Protein AF-A0A080WYA3-F1 (afdb_monomer_lite)

InterPro domains:
  IPR032466 Metal-dependent hydrolase [SSF51556] (1-57)

Structure (mmCIF, N/CA/C/O backbone):
data_AF-A0A080WYA3-F1
#
_entry.id   AF-A0A080WYA3-F1
#
loop_
_atom_site.group_PDB
_atom_site.id
_atom_site.type_symbol
_atom_site.label_atom_id
_atom_site.label_alt_id
_atom_site.label_comp_id
_atom_site.label_asym_id
_atom_site.label_entity_id
_atom_site.label_seq_id
_atom_site.pdbx_PDB_ins_code
_atom_site.Cartn_x
_atom_site.Cartn_y
_atom_site.Cartn_z
_atom_site.occupancy
_atom_site.B_iso_or_equiv
_atom_site.auth_seq_id
_atom_site.auth_comp_id
_atom_site.auth_asym_id
_atom_site.auth_atom_id
_atom_site.pdbx_PDB_model_num
ATOM 1 N N . THR A 1 1 ? 7.700 -5.488 0.119 1.00 93.44 1 THR A N 1
ATOM 2 C CA . THR A 1 1 ? 9.114 -5.175 -0.149 1.00 93.44 1 THR A CA 1
ATOM 3 C C . THR A 1 1 ? 10.010 -6.364 0.081 1.00 93.44 1 THR A C 1
ATOM 5 O O . THR A 1 1 ? 11.045 -6.396 -0.562 1.00 93.44 1 THR A O 1
ATOM 8 N N . ASP A 1 2 ? 9.637 -7.293 0.977 1.00 94.44 2 ASP A N 1
ATOM 9 C CA . ASP A 1 2 ? 10.503 -8.397 1.408 1.00 94.44 2 ASP A CA 1
ATOM 10 C C . ASP A 1 2 ? 11.801 -7.824 2.004 1.00 94.44 2 ASP A C 1
ATOM 12 O O . ASP A 1 2 ? 11.761 -7.306 3.119 1.00 94.44 2 ASP A O 1
ATOM 16 N N . ASP A 1 3 ? 12.860 -7.679 1.209 1.00 95.19 3 ASP A N 1
ATOM 17 C CA . ASP A 1 3 ? 14.082 -6.952 1.558 1.00 95.19 3 ASP A CA 1
ATOM 18 C C . ASP A 1 3 ? 14.220 -5.624 0.792 1.00 95.19 3 ASP A C 1
ATOM 20 O O . ASP A 1 3 ? 14.886 -5.533 -0.242 1.00 95.19 3 ASP A O 1
ATOM 24 N N . VAL A 1 4 ? 13.641 -4.539 1.326 1.00 95.19 4 VAL A N 1
ATOM 25 C CA . VAL A 1 4 ? 13.667 -3.208 0.672 1.00 95.19 4 VAL A CA 1
ATOM 26 C C . VAL A 1 4 ? 15.086 -2.702 0.386 1.00 95.19 4 VAL A C 1
ATOM 28 O O . VAL A 1 4 ? 15.308 -2.052 -0.629 1.00 95.19 4 VAL A O 1
ATOM 31 N N . GLY A 1 5 ? 16.052 -3.006 1.258 1.00 94.19 5 GLY A N 1
ATOM 32 C CA . GLY A 1 5 ? 17.447 -2.592 1.086 1.00 94.19 5 GLY A CA 1
ATOM 33 C C . GLY A 1 5 ? 18.210 -3.416 0.048 1.00 94.19 5 GLY A C 1
ATOM 34 O O . GLY A 1 5 ? 19.185 -2.925 -0.508 1.00 94.19 5 GLY A O 1
ATOM 35 N N . PHE A 1 6 ? 17.764 -4.645 -0.224 1.00 96.06 6 PHE A N 1
ATOM 36 C CA . PHE A 1 6 ? 18.369 -5.518 -1.228 1.00 96.06 6 PHE A CA 1
ATOM 37 C C . PHE A 1 6 ? 17.759 -5.277 -2.609 1.00 96.06 6 PHE A C 1
ATOM 39 O O . PHE A 1 6 ? 18.477 -5.079 -3.585 1.00 96.06 6 PHE A O 1
ATOM 46 N N . PHE A 1 7 ? 16.427 -5.240 -2.683 1.00 95.31 7 PHE A N 1
ATOM 47 C CA . PHE A 1 7 ? 15.696 -5.012 -3.929 1.00 95.31 7 PHE A CA 1
ATOM 48 C C . PHE A 1 7 ? 15.599 -3.531 -4.309 1.00 95.31 7 PHE A C 1
ATOM 50 O O . PHE A 1 7 ? 15.164 -3.214 -5.413 1.00 95.31 7 PHE A O 1
ATOM 57 N N . CYS A 1 8 ? 15.987 -2.622 -3.407 1.00 95.38 8 CYS A N 1
ATOM 58 C CA . CYS A 1 8 ? 15.912 -1.170 -3.595 1.00 95.38 8 CYS A CA 1
ATOM 59 C C . CYS A 1 8 ? 14.515 -0.688 -4.028 1.00 95.38 8 CYS A C 1
ATOM 61 O O . CYS A 1 8 ? 14.393 0.315 -4.732 1.00 95.38 8 CYS A O 1
ATOM 63 N N . SER A 1 9 ? 13.462 -1.398 -3.609 1.00 96.38 9 SER A N 1
ATOM 64 C CA . SER A 1 9 ? 12.088 -1.144 -4.036 1.00 96.38 9 SER A CA 1
ATOM 65 C C . SER A 1 9 ? 11.189 -0.830 -2.836 1.00 96.38 9 SER A C 1
ATOM 67 O O . SER A 1 9 ? 10.860 -1.729 -2.049 1.00 96.38 9 SER A O 1
ATOM 69 N N . PRO A 1 10 ? 10.824 0.450 -2.622 1.00 97.38 10 PRO A N 1
ATOM 70 C CA . PRO A 1 10 ? 9.945 0.838 -1.528 1.00 97.38 10 PRO A CA 1
ATOM 71 C C . PRO A 1 10 ? 8.530 0.294 -1.747 1.00 97.38 10 PRO A C 1
ATOM 73 O O . PRO A 1 10 ? 8.124 -0.013 -2.865 1.00 97.38 10 PRO A O 1
ATOM 76 N N . VAL A 1 11 ? 7.736 0.228 -0.674 1.00 96.94 11 VAL A N 1
ATOM 77 C CA . VAL A 1 11 ? 6.374 -0.331 -0.732 1.00 96.94 11 VAL A CA 1
ATOM 78 C C . VAL A 1 11 ? 5.488 0.367 -1.772 1.00 96.94 11 VAL A C 1
ATOM 80 O O . VAL A 1 11 ? 4.703 -0.294 -2.438 1.00 96.94 11 VAL A O 1
ATOM 83 N N . SER A 1 12 ? 5.655 1.674 -1.982 1.00 96.88 12 SER A N 1
ATOM 84 C CA . SER A 1 12 ? 4.929 2.422 -3.013 1.00 96.88 12 SER A CA 1
ATOM 85 C C . SER A 1 12 ? 5.231 1.930 -4.433 1.00 96.88 12 SER A C 1
ATOM 87 O O . SER A 1 12 ? 4.313 1.839 -5.246 1.00 96.88 12 SER A O 1
ATOM 89 N N . THR A 1 13 ? 6.482 1.563 -4.728 1.00 97.75 13 THR A N 1
ATOM 90 C CA . THR A 1 13 ? 6.865 0.976 -6.021 1.00 97.75 13 THR A CA 1
ATOM 91 C C . THR A 1 13 ? 6.225 -0.396 -6.206 1.00 97.75 13 THR A C 1
ATOM 93 O O . THR A 1 13 ? 5.711 -0.680 -7.283 1.00 97.75 13 THR A O 1
ATOM 96 N N . GLU A 1 14 ? 6.168 -1.218 -5.156 1.00 98.06 14 GLU A N 1
ATOM 97 C CA . GLU A 1 14 ? 5.496 -2.524 -5.211 1.00 98.06 14 GLU A CA 1
ATOM 98 C C . GLU A 1 14 ? 4.000 -2.391 -5.536 1.00 98.06 14 GLU A C 1
ATOM 100 O O . GLU A 1 14 ? 3.480 -3.119 -6.381 1.00 98.06 14 GLU A O 1
ATOM 105 N N . TYR A 1 15 ? 3.310 -1.420 -4.925 1.00 97.69 15 TYR A N 1
ATOM 106 C CA . TYR A 1 15 ? 1.903 -1.131 -5.235 1.00 97.69 15 TYR A CA 1
ATOM 107 C C . TYR A 1 15 ? 1.722 -0.627 -6.672 1.00 97.69 15 TYR A C 1
ATOM 109 O O . TYR A 1 15 ? 0.789 -1.053 -7.349 1.00 97.69 15 TYR A O 1
ATOM 117 N N . LEU A 1 16 ? 2.622 0.231 -7.169 1.00 97.88 16 LEU A N 1
ATOM 118 C CA . LEU A 1 16 ? 2.598 0.692 -8.561 1.00 97.88 16 LEU A CA 1
ATOM 119 C C . LEU A 1 16 ? 2.797 -0.469 -9.547 1.00 97.88 16 LEU A C 1
ATOM 121 O O . LEU A 1 16 ? 2.070 -0.572 -10.535 1.00 97.88 16 LEU A O 1
ATOM 125 N N . LEU A 1 17 ? 3.759 -1.354 -9.275 1.00 97.88 17 LEU A N 1
ATOM 126 C CA . LEU A 1 17 ? 4.008 -2.543 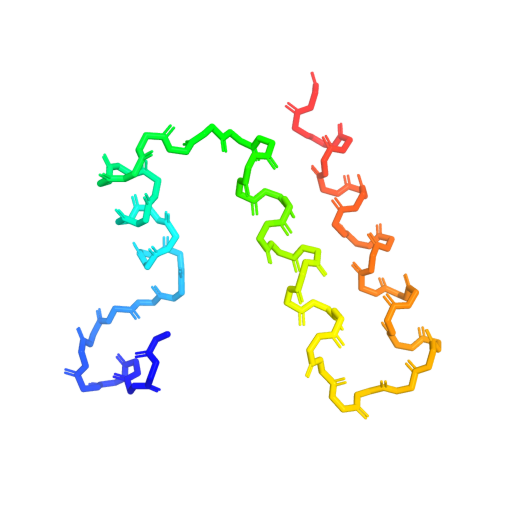-10.089 1.00 97.88 17 LEU A CA 1
ATOM 127 C C . LEU A 1 17 ? 2.797 -3.478 -10.080 1.00 97.88 17 LEU A C 1
ATOM 129 O O . LEU A 1 17 ? 2.407 -3.966 -11.140 1.00 97.88 17 LEU A O 1
ATOM 133 N N . ALA A 1 18 ? 2.170 -3.699 -8.924 1.00 97.94 18 ALA A N 1
ATOM 134 C CA . ALA A 1 18 ? 0.945 -4.485 -8.841 1.00 97.94 18 ALA A CA 1
ATOM 135 C C . ALA A 1 18 ? -0.192 -3.840 -9.650 1.00 97.94 18 ALA A C 1
ATOM 137 O O . ALA A 1 18 ? -0.829 -4.517 -10.456 1.00 97.94 18 ALA A O 1
ATOM 138 N N . ALA A 1 19 ? -0.402 -2.529 -9.505 1.00 98.38 19 ALA A N 1
ATOM 139 C CA . ALA A 1 19 ? -1.426 -1.800 -10.245 1.00 98.38 19 ALA A CA 1
ATOM 140 C C . ALA A 1 19 ? -1.248 -1.927 -11.762 1.00 98.38 19 ALA A C 1
ATOM 142 O O . ALA A 1 19 ? -2.194 -2.275 -12.465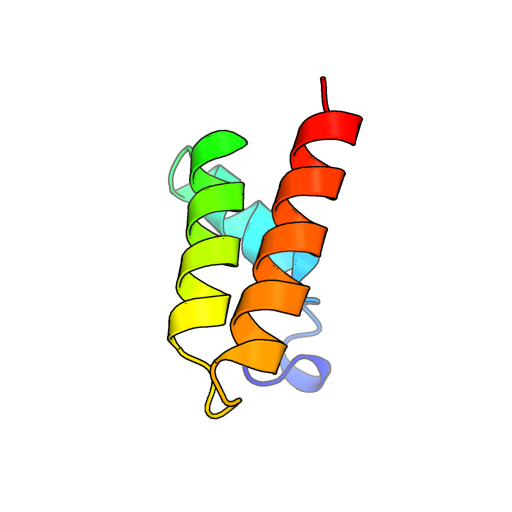 1.00 98.38 19 ALA A O 1
ATOM 143 N N . ALA A 1 20 ? -0.027 -1.714 -12.256 1.00 98.19 20 ALA A N 1
ATOM 144 C CA . ALA A 1 20 ? 0.275 -1.752 -13.682 1.00 98.19 20 ALA A CA 1
ATOM 145 C C . ALA A 1 20 ? 0.160 -3.163 -14.280 1.00 98.19 20 ALA A C 1
ATOM 147 O O . ALA A 1 20 ? -0.384 -3.328 -15.367 1.00 98.19 20 ALA A O 1
ATOM 148 N N . ASN A 1 21 ? 0.661 -4.188 -13.583 1.00 98.31 21 ASN A N 1
ATOM 149 C CA . ASN A 1 21 ? 0.694 -5.551 -14.124 1.00 98.31 21 ASN A CA 1
ATOM 150 C C . ASN A 1 21 ? -0.649 -6.284 -13.995 1.00 98.31 21 ASN A C 1
ATOM 152 O O . ASN A 1 21 ? -0.932 -7.171 -14.799 1.00 98.31 21 ASN A O 1
ATOM 156 N N . PHE A 1 22 ? -1.479 -5.919 -13.013 1.00 98.06 22 PHE A N 1
ATOM 157 C CA . PHE A 1 22 ? -2.792 -6.536 -12.794 1.00 98.06 22 PHE A CA 1
ATOM 158 C C . PHE A 1 22 ? -3.972 -5.632 -13.180 1.00 98.06 22 PHE A C 1
ATOM 160 O O . PHE A 1 22 ? -5.116 -6.037 -12.998 1.00 98.06 22 PHE A O 1
ATOM 167 N N . ASN A 1 23 ? -3.712 -4.447 -13.746 1.00 97.56 23 ASN A N 1
ATOM 168 C CA . ASN A 1 23 ? -4.720 -3.434 -14.084 1.00 97.56 23 ASN A CA 1
ATOM 169 C C . ASN A 1 23 ? -5.627 -3.083 -12.892 1.00 97.56 23 ASN A C 1
ATOM 171 O O . ASN A 1 23 ? -6.850 -3.043 -13.020 1.00 97.56 23 ASN A O 1
ATOM 175 N N . LEU A 1 24 ? -5.025 -2.871 -11.719 1.00 98.19 24 LEU A N 1
ATOM 176 C CA . LEU A 1 24 ? -5.771 -2.507 -10.515 1.00 98.19 24 LEU A CA 1
ATOM 177 C C . LEU A 1 24 ? -6.098 -1.018 -10.543 1.00 98.19 24 LEU A C 1
ATOM 179 O O . LEU A 1 24 ? -5.218 -0.185 -10.770 1.00 98.19 24 LEU A O 1
ATOM 183 N N . ASP A 1 25 ? -7.356 -0.695 -10.272 1.00 96.50 25 ASP A N 1
ATOM 184 C CA . ASP A 1 25 ? -7.779 0.677 -10.038 1.00 96.50 25 ASP A CA 1
ATOM 185 C C . ASP A 1 25 ? -7.528 1.108 -8.582 1.00 96.50 25 ASP A C 1
ATOM 187 O O . ASP A 1 25 ? -7.048 0.347 -7.736 1.00 96.50 25 ASP A O 1
ATOM 191 N N . GLN A 1 26 ? -7.847 2.367 -8.289 1.00 95.56 26 GLN A N 1
ATOM 192 C CA . GLN A 1 26 ? -7.673 2.948 -6.962 1.00 95.56 26 GLN A CA 1
ATOM 193 C C . GLN A 1 26 ? -8.448 2.182 -5.878 1.00 95.56 26 GLN A C 1
ATOM 195 O O . GLN A 1 26 ? -7.911 1.969 -4.792 1.00 95.56 26 GLN A O 1
ATOM 200 N N . SER A 1 27 ? -9.669 1.727 -6.178 1.00 95.81 27 SER A N 1
ATOM 201 C CA . SER A 1 27 ? -10.500 0.986 -5.224 1.00 95.81 27 SER A CA 1
ATOM 202 C C . SER A 1 27 ? -9.880 -0.370 -4.879 1.00 95.81 27 SER A C 1
ATOM 204 O O . SER A 1 27 ? -9.765 -0.726 -3.707 1.00 95.81 27 SER A O 1
ATOM 206 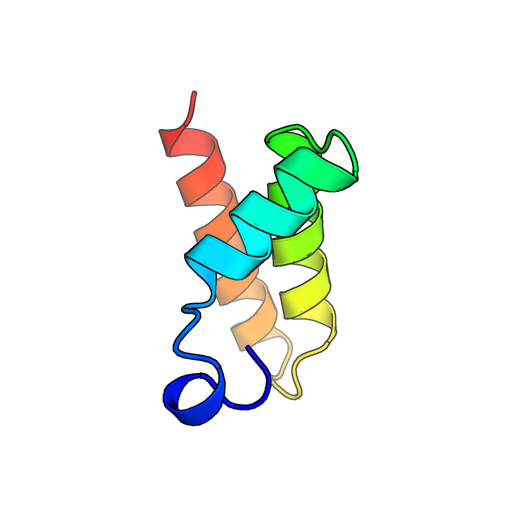N N . ALA A 1 28 ? -9.348 -1.075 -5.879 1.00 97.75 28 ALA A N 1
ATOM 207 C CA . ALA A 1 28 ? -8.658 -2.342 -5.684 1.00 97.75 28 ALA A C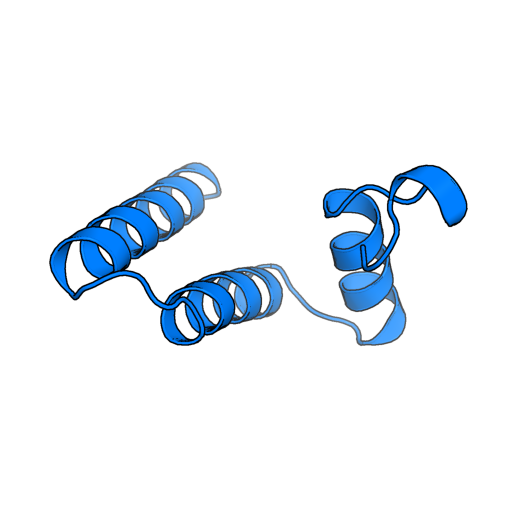A 1
ATOM 208 C C . ALA A 1 28 ? -7.371 -2.183 -4.855 1.00 97.75 28 ALA A C 1
ATOM 210 O O . ALA A 1 28 ? -7.052 -3.049 -4.037 1.00 97.75 28 ALA A O 1
ATOM 211 N N . LEU A 1 29 ? -6.634 -1.079 -5.024 1.00 97.12 29 LEU A N 1
ATOM 212 C CA . LEU A 1 29 ? -5.454 -0.787 -4.200 1.00 97.12 29 LEU A CA 1
ATOM 213 C C . LEU A 1 29 ? -5.830 -0.487 -2.742 1.00 97.12 29 LEU A C 1
ATOM 215 O O . LEU A 1 29 ? -5.162 -0.981 -1.832 1.00 97.12 29 LEU A O 1
ATOM 219 N N . LEU A 1 30 ? -6.910 0.265 -2.507 1.00 96.94 30 LEU A N 1
ATOM 220 C CA . LEU A 1 30 ? -7.428 0.520 -1.158 1.00 96.94 30 LEU A CA 1
ATOM 221 C C . LEU A 1 30 ? -7.897 -0.775 -0.478 1.00 96.94 30 LEU A C 1
ATOM 223 O O . LEU A 1 30 ? -7.586 -1.002 0.692 1.00 96.94 30 LEU A O 1
ATOM 227 N N . ASP A 1 31 ? -8.544 -1.675 -1.216 1.00 97.19 31 ASP A N 1
ATOM 228 C CA . ASP A 1 31 ? -8.933 -2.997 -0.717 1.00 97.19 31 ASP A CA 1
ATOM 229 C C . ASP A 1 31 ? -7.727 -3.857 -0.315 1.00 97.19 31 ASP A C 1
ATOM 231 O O . ASP A 1 31 ? -7.780 -4.579 0.686 1.00 97.19 31 ASP A O 1
ATOM 235 N N . ILE A 1 32 ? -6.620 -3.789 -1.062 1.00 97.00 32 ILE A N 1
ATOM 236 C CA . ILE A 1 32 ? -5.369 -4.469 -0.690 1.00 97.00 32 ILE A CA 1
ATOM 237 C C . ILE A 1 32 ? -4.832 -3.908 0.633 1.00 97.00 32 ILE A C 1
ATOM 239 O O . ILE A 1 32 ? -4.465 -4.689 1.515 1.00 97.00 32 ILE A O 1
ATOM 243 N N . CYS A 1 33 ? -4.846 -2.584 0.818 1.00 97.06 33 CYS A N 1
ATOM 244 C CA . CYS A 1 33 ? -4.461 -1.958 2.085 1.00 97.06 33 CYS A CA 1
ATOM 245 C C . CYS A 1 33 ? -5.341 -2.443 3.249 1.00 97.06 33 CYS A C 1
ATOM 247 O O . CYS A 1 33 ? -4.812 -2.835 4.293 1.00 97.06 33 CYS A O 1
ATOM 249 N N . LYS A 1 34 ? -6.671 -2.481 3.061 1.00 97.69 34 LYS A N 1
ATOM 250 C CA . LYS A 1 34 ? -7.638 -2.950 4.072 1.00 97.69 34 LYS A CA 1
ATOM 251 C C . LYS A 1 34 ? -7.388 -4.421 4.445 1.00 97.69 34 LYS A C 1
ATOM 253 O O . LYS A 1 34 ? -7.294 -4.737 5.629 1.00 97.69 34 LYS A O 1
ATOM 258 N N . LYS A 1 35 ? -7.142 -5.302 3.467 1.00 97.62 35 LYS A N 1
ATOM 259 C CA . LYS A 1 35 ? -6.750 -6.710 3.712 1.00 97.62 35 LYS A CA 1
ATOM 260 C C . 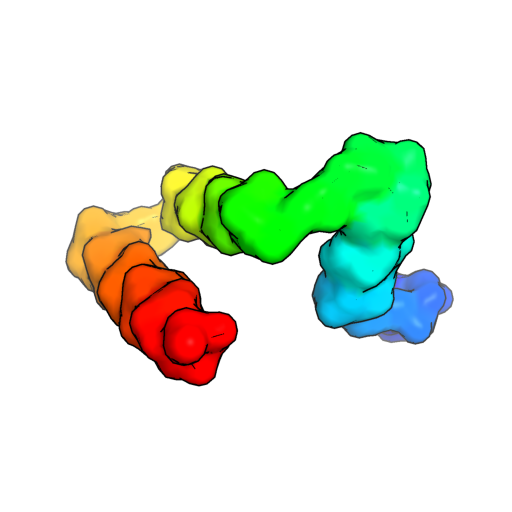LYS A 1 35 ? -5.420 -6.839 4.463 1.00 97.62 35 LYS A C 1
ATOM 262 O O . LYS A 1 35 ? -5.238 -7.765 5.252 1.00 97.62 35 LYS A O 1
ATOM 267 N N . GLY A 1 36 ? -4.490 -5.908 4.248 1.00 97.12 36 GLY A N 1
ATOM 268 C CA . GLY A 1 36 ? -3.254 -5.819 5.025 1.00 97.12 36 GLY A CA 1
ATOM 269 C C . GLY A 1 36 ? -3.526 -5.652 6.524 1.00 97.12 36 GLY A C 1
ATOM 270 O O . GLY A 1 36 ? -2.901 -6.336 7.334 1.00 97.12 36 GLY A O 1
ATOM 271 N N . VAL A 1 37 ? -4.510 -4.826 6.897 1.00 98.19 37 VAL A N 1
ATOM 272 C CA . VAL A 1 37 ? -4.928 -4.621 8.298 1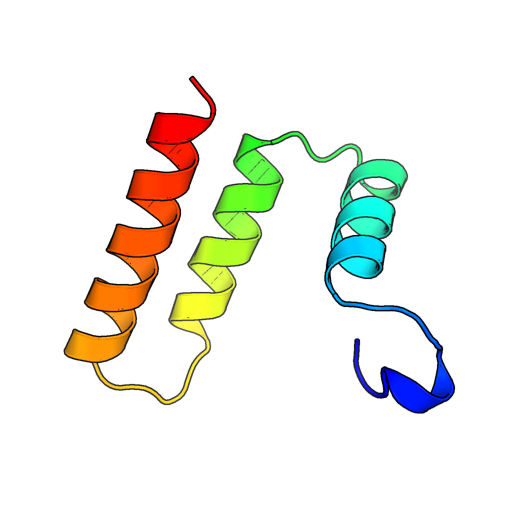.00 98.19 37 VAL A CA 1
ATOM 273 C C . VAL A 1 37 ? -5.497 -5.899 8.916 1.00 98.19 37 VAL A C 1
ATOM 275 O O . VAL A 1 37 ? -5.203 -6.207 10.069 1.00 98.19 37 VAL A O 1
ATOM 278 N N . ASP A 1 38 ? -6.245 -6.705 8.164 1.00 97.12 38 ASP A N 1
ATOM 279 C CA . ASP A 1 38 ? -6.744 -7.989 8.671 1.00 97.12 38 ASP A CA 1
ATOM 280 C C . ASP A 1 38 ? -5.613 -8.945 9.063 1.00 97.12 38 ASP A C 1
ATOM 282 O O . ASP A 1 38 ? -5.738 -9.681 10.048 1.00 97.12 38 ASP A O 1
ATOM 286 N N . SER A 1 39 ? -4.496 -8.891 8.334 1.00 97.19 39 SER A N 1
ATOM 287 C CA . SER A 1 39 ? -3.365 -9.811 8.482 1.00 97.19 39 SER A CA 1
ATOM 288 C C . SER A 1 39 ? -2.428 -9.507 9.659 1.00 97.19 39 SER A C 1
ATOM 290 O O . SER A 1 39 ? -1.599 -10.349 10.007 1.00 97.19 39 SER A O 1
ATOM 292 N N . ILE A 1 40 ? -2.539 -8.335 10.296 1.00 97.75 40 ILE A N 1
ATOM 293 C CA . ILE A 1 40 ? -1.627 -7.959 11.386 1.00 97.75 40 ILE A CA 1
ATOM 294 C C . ILE A 1 40 ? -1.934 -8.716 12.685 1.00 97.75 40 ILE A C 1
ATOM 296 O O . ILE A 1 40 ? -3.082 -9.060 12.980 1.00 97.75 40 ILE A O 1
ATOM 300 N N . PHE A 1 41 ? -0.916 -8.863 13.537 1.00 98.38 41 PHE A N 1
ATOM 301 C CA . PHE A 1 41 ? -1.052 -9.419 14.893 1.00 98.38 41 PHE A CA 1
ATOM 302 C C . PHE A 1 41 ? -1.569 -8.414 15.941 1.00 98.38 41 PHE A C 1
ATOM 304 O O . PHE A 1 41 ? -1.696 -8.750 17.117 1.00 98.38 41 PHE A O 1
ATOM 311 N N . GLY A 1 42 ? -1.859 -7.174 15.535 1.00 97.44 42 GLY A N 1
ATOM 312 C CA . GLY A 1 42 ? -2.479 -6.155 16.380 1.00 97.44 42 GLY A CA 1
ATOM 313 C C . GLY A 1 42 ? -3.910 -6.517 16.793 1.00 97.44 42 GLY A C 1
ATOM 314 O O . GLY A 1 42 ? -4.649 -7.168 16.054 1.00 97.44 42 GLY A O 1
ATOM 315 N N . GLY A 1 43 ? -4.309 -6.081 17.990 1.00 97.88 43 GLY A N 1
ATOM 316 C CA . GLY A 1 43 ? -5.657 -6.305 18.516 1.00 97.88 43 GLY A CA 1
ATOM 317 C C . GLY A 1 43 ? -6.738 -5.444 17.838 1.00 97.88 43 GLY A C 1
ATOM 318 O O . GLY A 1 43 ? -6.414 -4.552 17.051 1.00 97.88 43 GLY A O 1
ATOM 319 N N . PRO A 1 44 ? -8.025 -5.644 18.186 1.00 98.31 44 PRO A N 1
ATOM 320 C CA . PRO A 1 44 ? -9.158 -4.994 17.514 1.00 98.31 44 PRO A CA 1
ATOM 321 C C . PRO A 1 44 ? -9.064 -3.466 17.448 1.00 98.31 44 PRO A C 1
ATOM 323 O O . PRO A 1 44 ? -9.279 -2.886 16.392 1.00 98.31 44 PRO A O 1
ATOM 326 N N . ARG A 1 45 ? -8.649 -2.823 18.547 1.00 98.44 45 ARG A N 1
ATOM 327 C CA . ARG A 1 45 ? -8.480 -1.363 18.616 1.00 98.44 45 ARG A CA 1
ATOM 328 C C . ARG A 1 45 ? -7.460 -0.834 17.604 1.00 98.44 45 ARG A C 1
ATOM 330 O O . ARG A 1 45 ? -7.638 0.254 17.068 1.00 98.44 45 ARG A O 1
ATOM 337 N N . GLU A 1 46 ? -6.377 -1.574 17.372 1.00 98.50 46 GLU A N 1
ATOM 338 C CA . GLU A 1 46 ? -5.349 -1.153 16.416 1.00 98.50 46 GLU A CA 1
ATOM 339 C C . GLU A 1 46 ? -5.831 -1.338 14.979 1.00 98.50 46 GLU A C 1
ATOM 341 O O . GLU A 1 46 ? -5.613 -0.464 14.146 1.00 98.50 46 GLU A O 1
ATOM 346 N N . LYS A 1 47 ? -6.553 -2.430 14.702 1.00 98.69 47 LYS A N 1
ATOM 347 C CA . LYS A 1 47 ? -7.182 -2.640 13.395 1.00 98.69 47 LYS A CA 1
ATOM 348 C C . LYS A 1 47 ? -8.193 -1.539 13.081 1.00 98.69 47 LYS A C 1
ATOM 350 O O . LYS A 1 47 ? -8.107 -0.933 12.022 1.00 98.69 47 LYS A O 1
ATOM 355 N N . GLU A 1 48 ? -9.076 -1.215 14.025 1.00 98.56 48 GLU A N 1
ATOM 356 C CA . GLU A 1 48 ? -10.048 -0.121 13.890 1.00 98.56 48 GLU A CA 1
ATOM 357 C C . GLU A 1 48 ? -9.358 1.218 13.601 1.00 98.56 48 GLU A C 1
ATOM 359 O O . GLU A 1 48 ? -9.716 1.902 12.646 1.00 98.56 48 GLU A O 1
ATOM 364 N N . ARG A 1 49 ? -8.290 1.546 14.345 1.00 98.56 49 ARG A N 1
ATOM 365 C CA . ARG A 1 49 ? -7.489 2.754 14.103 1.00 98.56 49 ARG A CA 1
ATOM 366 C C . ARG A 1 49 ? -6.923 2.803 12.681 1.00 98.56 49 ARG A C 1
ATOM 368 O O . ARG A 1 49 ? -6.914 3.870 12.072 1.00 98.56 49 ARG A O 1
ATOM 375 N N . LEU A 1 50 ? -6.409 1.684 12.169 1.00 98.62 50 LEU A N 1
ATOM 376 C CA . LEU A 1 50 ? -5.833 1.610 10.825 1.00 98.62 50 LEU A CA 1
ATOM 377 C C . LEU A 1 50 ? -6.901 1.700 9.730 1.00 98.62 50 LEU A C 1
ATOM 379 O O . LEU A 1 50 ? -6.674 2.413 8.756 1.00 98.62 50 LEU A O 1
ATOM 383 N N . TYR A 1 51 ? -8.064 1.062 9.903 1.00 98.38 51 TYR A N 1
ATOM 384 C CA . TYR A 1 51 ? -9.185 1.224 8.971 1.00 98.38 51 TYR A CA 1
ATOM 385 C C . TYR A 1 51 ? -9.622 2.683 8.874 1.00 98.38 51 TYR A C 1
ATOM 387 O O . TYR A 1 51 ? -9.670 3.215 7.772 1.00 98.38 51 TYR A O 1
ATOM 395 N N . SER A 1 52 ? -9.796 3.372 10.008 1.00 98.25 52 SER A N 1
ATOM 396 C CA . SER A 1 52 ? -10.176 4.791 9.998 1.00 98.25 52 SER A CA 1
ATOM 397 C C . SER A 1 52 ? -9.162 5.689 9.281 1.00 98.25 52 SER A C 1
ATOM 399 O O . SER A 1 52 ? -9.542 6.702 8.702 1.00 98.25 52 SER A O 1
ATOM 401 N N . LEU A 1 53 ? -7.867 5.348 9.310 1.00 98.38 53 LEU A N 1
ATOM 402 C CA . LEU A 1 53 ? -6.852 6.086 8.550 1.00 98.38 53 LEU A CA 1
ATOM 403 C C . LEU A 1 53 ? -6.970 5.853 7.042 1.00 98.38 53 LEU A C 1
ATOM 405 O O . LEU A 1 53 ? -6.767 6.792 6.278 1.00 98.38 53 LEU A O 1
ATOM 409 N N . ILE A 1 54 ? -7.284 4.625 6.623 1.00 97.50 54 ILE A N 1
ATOM 410 C CA . ILE A 1 54 ? -7.500 4.301 5.208 1.00 97.50 54 ILE A CA 1
ATOM 411 C C . ILE A 1 54 ? -8.774 4.982 4.706 1.00 97.50 54 ILE A C 1
ATOM 413 O O . ILE A 1 54 ? -8.732 5.603 3.651 1.00 97.50 54 ILE A O 1
ATOM 417 N N . ASP A 1 55 ? -9.867 4.921 5.469 1.00 97.06 55 ASP A N 1
ATOM 418 C CA . ASP A 1 55 ? -11.141 5.546 5.098 1.00 97.06 55 ASP A CA 1
ATOM 419 C C . ASP A 1 55 ? -10.984 7.067 4.965 1.00 97.06 55 ASP A C 1
ATOM 421 O O . ASP A 1 55 ? -11.392 7.653 3.968 1.00 97.06 55 ASP A O 1
ATOM 425 N N . LYS A 1 56 ? -10.281 7.710 5.907 1.00 98.00 56 LYS A N 1
ATOM 426 C CA . LYS A 1 56 ? -9.967 9.140 5.808 1.00 98.00 56 LYS A CA 1
ATOM 427 C C . LYS A 1 56 ? -9.127 9.469 4.568 1.00 98.00 56 LYS A C 1
ATOM 429 O O . LYS A 1 56 ? -9.342 10.491 3.928 1.00 98.00 56 LYS A O 1
ATOM 434 N N . PHE A 1 57 ? -8.149 8.629 4.238 1.00 96.50 57 PHE A N 1
ATOM 435 C CA . PHE A 1 57 ? -7.345 8.822 3.033 1.00 96.50 57 PHE A CA 1
ATOM 436 C C . PHE A 1 57 ? -8.186 8.661 1.756 1.00 96.50 57 PHE A C 1
ATOM 438 O O . PHE A 1 57 ? -8.003 9.414 0.808 1.00 96.50 57 PHE A O 1
ATOM 445 N N . GLU A 1 58 ? -9.122 7.711 1.736 1.00 96.19 58 GLU A N 1
ATOM 446 C CA . GLU A 1 58 ? -10.079 7.522 0.642 1.00 96.19 58 GLU A CA 1
ATOM 447 C C . GLU A 1 58 ? -10.993 8.746 0.461 1.00 96.19 58 GLU A C 1
ATOM 449 O O . GLU A 1 58 ? -11.212 9.171 -0.671 1.00 96.19 58 GLU A O 1
ATOM 454 N N . GLU A 1 59 ? -11.447 9.371 1.552 1.00 96.06 59 GLU A N 1
ATOM 455 C CA . GLU A 1 59 ? -12.196 10.637 1.514 1.00 96.06 59 GLU A CA 1
ATOM 456 C C . GLU A 1 59 ? -11.372 11.798 0.929 1.00 96.06 59 GLU A C 1
ATOM 458 O O . GLU A 1 59 ? -11.905 12.608 0.178 1.00 96.06 59 GLU A O 1
ATOM 463 N N . GLU A 1 60 ? -10.073 11.883 1.237 1.00 95.31 60 GLU A N 1
ATOM 464 C CA . GLU A 1 60 ? -9.171 12.929 0.718 1.00 95.31 60 GLU A CA 1
ATOM 465 C C . GLU A 1 60 ? -8.853 12.778 -0.784 1.00 95.31 60 GLU A C 1
ATOM 467 O O . GLU A 1 60 ? -8.335 13.711 -1.402 1.00 95.31 60 GLU A O 1
ATOM 472 N N . LEU A 1 61 ? -9.129 11.610 -1.373 1.00 87.94 61 LEU A N 1
ATOM 473 C CA . LEU A 1 61 ? -8.916 11.327 -2.795 1.00 87.94 61 LEU A CA 1
ATOM 474 C C . LEU A 1 61 ? -10.109 11.715 -3.686 1.00 87.94 61 LEU A C 1
ATOM 476 O O . LEU A 1 61 ? -9.953 11.704 -4.912 1.00 87.94 61 LEU A O 1
ATOM 480 N N . GLN A 1 62 ? -11.269 12.018 -3.090 1.00 74.75 62 GLN A N 1
ATOM 481 C CA . GLN A 1 62 ? -12.498 12.444 -3.775 1.00 74.75 62 GLN A CA 1
ATOM 482 C C . GLN A 1 62 ? -12.543 13.961 -3.990 1.00 74.75 62 GLN A C 1
ATOM 484 O O . GLN A 1 62 ? -13.047 14.368 -5.064 1.00 74.75 62 GLN A O 1
#

Sequence (62 aa):
TDDVGFFCSPVSTEYLLAAANFNLDQSALLDICKKGVDSIFGGPREKERLYSLIDKFEEELQ

Radius of gyration: 13.2 Å; chains: 1; bounding box: 31×23×33 Å

pLDDT: mean 96.68, std 3.27, range [74.75, 98.69]

Organism: Trichophyton rubrum (strain ATCC MYA-4607 / CBS 118892) (NCBI:txid559305)

Foldseek 3Di:
DVDCVVVVADPVNVLVVCCVVVVDDPVNSLVVQLVVLVPDPDDPVVSVVSVVVSVVVVVVVD

Secondary structure (DSSP, 8-state):
--SHHHH---HHHHHHHHHHHHT--HHHHHHHHHHHHHHSS--HHHHHHHHHHHHHHHHHT-